Protein AF-A0A1Q2C446-F1 (afdb_monomer_lite)

Secondary structure (DSSP, 8-state):
---------PPPPTT-EEEEE-TTS-EEEEE----HHHHHHHHTT--BSSHHHHHHHHHHHHHHHHHHHHHHHH--S--SSEEEEEEETTTTEEEEEEESS---TT---BSSHHHHHHHHHHH-HHHHHHHHH----------

Sequence (143 aa):
MEKKQDVKAKKPEYWDTVYYIDYIGRIRKRTWINDEYALDMWELGNIFFTKKEAEFAREKRKVEVELERYAKEHNGPILEDNYCILYDEDNVELDYDVWTGGKAQGTVVFTSKQLVFDAIEAIGKDRILKYLFDVDCEEETND

Organism: Anaerostipes hadrus (NCBI:txid649756)

pLDDT: mean 87.6, std 15.52, range [37.12, 98.44]

Structure (mmCIF, N/CA/C/O backbone):
data_AF-A0A1Q2C446-F1
#
_entry.id   AF-A0A1Q2C446-F1
#
loop_
_atom_site.group_PDB
_atom_site.id
_atom_site.type_symbol
_atom_site.label_atom_id
_atom_site.label_alt_id
_atom_site.label_comp_id
_atom_site.label_asym_id
_atom_site.label_entity_id
_atom_site.label_seq_id
_atom_site.pdbx_PDB_ins_code
_atom_site.Cartn_x
_atom_site.Cartn_y
_atom_site.Cartn_z
_atom_site.occupancy
_atom_site.B_iso_or_equiv
_atom_site.auth_seq_id
_atom_site.auth_comp_id
_atom_site.auth_asym_id
_atom_site.auth_atom_id
_atom_site.pdbx_PDB_model_num
ATOM 1 N N . MET A 1 1 ? -4.317 31.142 -13.738 1.00 38.84 1 MET A N 1
ATOM 2 C CA . MET A 1 1 ? -4.018 29.848 -13.093 1.00 38.84 1 MET A CA 1
ATOM 3 C C . MET A 1 1 ? -4.470 28.759 -14.041 1.00 38.84 1 MET A C 1
ATOM 5 O O . MET A 1 1 ? -5.668 28.583 -14.229 1.00 38.84 1 MET A O 1
ATOM 9 N N . GLU A 1 2 ? -3.525 28.131 -14.734 1.00 37.12 2 GLU A N 1
ATOM 10 C CA . GLU A 1 2 ? -3.822 27.018 -15.635 1.00 37.12 2 GLU A CA 1
ATOM 11 C C . GLU A 1 2 ? -4.277 25.815 -14.807 1.00 37.12 2 GLU A C 1
ATOM 13 O O . GLU A 1 2 ? -3.517 25.272 -14.006 1.00 37.12 2 GLU A O 1
ATOM 18 N N . LYS A 1 3 ? -5.531 25.399 -14.997 1.00 48.31 3 LYS A N 1
ATOM 19 C CA . LYS A 1 3 ? -5.983 24.073 -14.587 1.00 48.31 3 LYS A CA 1
ATOM 20 C C . LYS A 1 3 ? -5.258 23.058 -15.474 1.00 48.31 3 LYS A C 1
ATOM 22 O O . LYS A 1 3 ? -5.660 22.856 -16.616 1.00 48.31 3 LYS A O 1
ATOM 27 N N . LYS A 1 4 ? -4.193 22.427 -14.972 1.00 46.50 4 LYS A N 1
ATOM 28 C CA . LYS A 1 4 ? -3.659 21.198 -15.578 1.00 46.50 4 LYS A CA 1
ATOM 29 C C . LYS A 1 4 ? -4.609 20.056 -15.244 1.00 46.50 4 LYS A C 1
ATOM 31 O O . LYS A 1 4 ? -4.456 19.365 -14.245 1.00 46.50 4 LYS A O 1
ATOM 36 N N . GLN A 1 5 ? -5.627 19.919 -16.078 1.00 48.94 5 GLN A N 1
ATOM 37 C CA . GLN A 1 5 ? -6.574 18.822 -16.050 1.00 48.94 5 GLN A CA 1
ATOM 38 C C . GLN A 1 5 ? -6.343 17.991 -17.313 1.00 48.94 5 GLN A C 1
ATOM 40 O O . GLN A 1 5 ? -6.881 18.312 -18.361 1.00 48.94 5 GLN A O 1
ATOM 45 N N . ASP A 1 6 ? -5.450 17.005 -17.204 1.00 43.97 6 ASP A N 1
ATOM 46 C CA . ASP A 1 6 ? -5.497 15.711 -17.903 1.00 43.97 6 ASP A CA 1
ATOM 47 C C . ASP A 1 6 ? -4.236 14.913 -17.532 1.00 43.97 6 ASP A C 1
ATOM 49 O O . ASP A 1 6 ? -3.185 15.033 -18.159 1.00 43.97 6 ASP A O 1
ATOM 53 N N . VAL A 1 7 ? -4.321 14.091 -16.484 1.00 47.56 7 VAL A N 1
ATOM 54 C CA . VAL A 1 7 ? -3.343 13.019 -16.254 1.00 47.56 7 VAL A CA 1
ATOM 55 C C . VAL A 1 7 ? -4.085 11.703 -16.430 1.00 47.56 7 VAL A C 1
ATOM 57 O O . VAL A 1 7 ? -4.401 11.001 -15.476 1.00 47.56 7 VAL A O 1
ATOM 60 N N . LYS A 1 8 ? -4.395 11.353 -17.682 1.00 57.31 8 LYS A N 1
ATOM 61 C CA . LYS A 1 8 ? -4.468 9.927 -18.015 1.00 57.31 8 LYS A CA 1
ATOM 62 C C . LYS A 1 8 ? -3.068 9.372 -17.778 1.00 57.31 8 LYS A C 1
ATOM 64 O O . LYS A 1 8 ? -2.110 9.950 -18.290 1.00 57.31 8 LYS A O 1
ATOM 69 N N . ALA A 1 9 ? -2.949 8.297 -16.998 1.00 66.69 9 ALA A N 1
ATOM 70 C CA . ALA A 1 9 ? -1.675 7.617 -16.785 1.00 66.69 9 ALA A CA 1
ATOM 71 C C . ALA A 1 9 ? -0.996 7.394 -18.147 1.00 66.69 9 ALA A C 1
ATOM 73 O O . ALA A 1 9 ? -1.535 6.696 -19.012 1.00 66.69 9 ALA A O 1
ATOM 74 N N . LYS A 1 10 ? 0.140 8.065 -18.381 1.00 85.25 10 LYS A N 1
ATOM 75 C CA . LYS A 1 10 ? 0.865 7.953 -19.647 1.00 85.25 10 LYS A CA 1
ATOM 76 C C . LYS A 1 10 ? 1.416 6.530 -19.725 1.00 85.25 10 LYS A C 1
ATOM 78 O O . LYS A 1 10 ? 2.182 6.127 -18.857 1.00 85.25 10 LYS A O 1
ATOM 83 N N . LYS A 1 11 ? 1.019 5.769 -20.747 1.00 90.31 11 LYS A N 1
ATOM 84 C CA . LYS A 1 11 ? 1.594 4.444 -21.012 1.00 90.31 11 LYS A CA 1
ATOM 85 C C . LYS A 1 11 ? 3.068 4.595 -21.433 1.00 90.31 11 LYS A C 1
ATOM 87 O O . LYS A 1 11 ? 3.356 5.550 -22.159 1.00 90.31 11 LYS A O 1
ATOM 92 N N . PRO A 1 12 ? 3.984 3.697 -21.019 1.00 94.75 12 PRO A N 1
ATOM 93 C CA . PRO A 1 12 ? 5.375 3.762 -21.454 1.00 94.75 12 PRO A CA 1
ATOM 94 C C . PRO A 1 12 ? 5.514 3.641 -22.975 1.00 94.75 12 PRO A C 1
ATOM 96 O O . PRO A 1 12 ? 4.743 2.938 -23.641 1.00 94.75 12 PRO A O 1
ATOM 99 N N . GLU A 1 13 ? 6.516 4.319 -23.518 1.00 95.50 13 GLU A N 1
ATOM 100 C CA . GLU A 1 13 ? 6.903 4.262 -24.921 1.00 95.50 13 GLU A CA 1
ATOM 101 C C . GLU A 1 13 ? 7.869 3.102 -25.174 1.00 95.50 13 GLU A C 1
ATOM 103 O O . GLU A 1 13 ? 8.540 2.590 -24.275 1.00 95.50 13 GLU A O 1
ATOM 108 N N . TYR A 1 14 ? 7.919 2.640 -26.423 1.00 95.88 14 TYR A N 1
ATOM 109 C CA . TYR A 1 14 ? 8.845 1.581 -26.812 1.00 95.88 14 TYR A CA 1
ATOM 110 C C . TYR A 1 14 ? 10.289 2.035 -26.535 1.00 95.88 14 TYR A C 1
ATOM 112 O O . TYR A 1 14 ? 10.672 3.133 -26.925 1.00 95.88 14 TYR A O 1
ATOM 120 N N . TRP A 1 15 ? 11.072 1.174 -25.883 1.00 96.44 15 TRP A N 1
ATOM 121 C CA . TRP A 1 15 ? 12.408 1.427 -25.325 1.00 96.44 15 TRP A CA 1
ATOM 122 C C . TRP A 1 15 ? 12.489 2.181 -23.987 1.00 96.44 15 TRP A C 1
ATOM 124 O O . TRP A 1 15 ? 13.598 2.308 -23.459 1.00 96.44 15 TRP A O 1
ATOM 134 N N . ASP A 1 16 ? 11.375 2.585 -23.371 1.00 96.94 16 ASP A N 1
ATOM 135 C CA . ASP A 1 16 ? 11.417 3.174 -22.027 1.00 96.94 16 ASP A CA 1
ATOM 136 C C . ASP A 1 16 ? 11.995 2.192 -21.001 1.00 96.94 16 ASP A C 1
ATOM 138 O O . ASP A 1 16 ? 11.745 0.986 -21.037 1.00 96.94 16 ASP A O 1
ATOM 142 N N . THR A 1 17 ? 12.767 2.701 -20.041 1.00 97.38 17 THR A N 1
ATOM 143 C CA . THR A 1 17 ? 13.153 1.911 -18.866 1.00 97.38 17 THR A CA 1
ATOM 144 C C . THR A 1 17 ? 12.073 2.044 -17.806 1.00 97.38 17 THR A C 1
ATOM 146 O O . THR A 1 17 ? 11.817 3.142 -17.324 1.00 97.38 17 THR A O 1
ATOM 149 N N . VAL A 1 18 ? 11.485 0.917 -17.414 1.00 97.69 18 VAL A N 1
ATOM 150 C CA . VAL A 1 18 ? 10.435 0.845 -16.394 1.00 97.69 18 VAL A CA 1
ATOM 151 C C . VAL A 1 18 ? 10.833 -0.095 -15.263 1.00 97.69 18 VAL A C 1
ATOM 153 O O . VAL A 1 18 ? 11.666 -0.993 -15.432 1.00 97.69 18 VAL A O 1
ATOM 156 N N . TYR A 1 19 ? 10.213 0.101 -14.108 1.00 98.38 19 TYR A N 1
ATOM 157 C CA . TYR A 1 19 ? 10.356 -0.719 -12.916 1.00 98.38 19 TYR A CA 1
ATOM 158 C C . TYR A 1 19 ? 9.066 -1.491 -12.653 1.00 98.38 19 TYR A C 1
ATOM 160 O O . TYR A 1 19 ? 7.982 -1.040 -13.010 1.00 98.38 19 TYR A O 1
ATOM 168 N N . TYR A 1 20 ? 9.187 -2.661 -12.035 1.00 97.75 20 TYR A N 1
ATOM 169 C CA . TYR A 1 20 ? 8.051 -3.496 -11.647 1.00 97.75 20 TYR A CA 1
ATOM 170 C C . TYR A 1 20 ? 8.387 -4.311 -10.400 1.00 97.75 20 TYR A C 1
ATOM 172 O O . TYR A 1 20 ? 9.564 -4.505 -10.070 1.00 97.75 20 TYR A O 1
ATOM 180 N N . ILE A 1 21 ? 7.360 -4.797 -9.711 1.00 98.25 21 ILE A N 1
ATOM 181 C CA . ILE A 1 21 ? 7.487 -5.665 -8.542 1.00 98.25 21 ILE A CA 1
ATOM 182 C C . ILE A 1 21 ? 7.322 -7.119 -9.009 1.00 98.25 21 ILE A C 1
ATOM 184 O O . ILE A 1 21 ? 6.314 -7.466 -9.621 1.00 98.25 21 ILE A O 1
ATOM 188 N N . ASP A 1 22 ? 8.314 -7.980 -8.771 1.00 96.06 22 ASP A N 1
ATOM 189 C CA . ASP A 1 22 ? 8.210 -9.408 -9.100 1.00 96.06 22 ASP A CA 1
ATOM 190 C C . ASP A 1 22 ? 7.341 -10.181 -8.089 1.00 96.06 22 ASP A C 1
ATOM 192 O O . ASP A 1 22 ? 6.889 -9.649 -7.077 1.00 96.06 22 ASP A O 1
ATOM 196 N N . TYR A 1 23 ? 7.105 -11.464 -8.359 1.00 94.12 23 TYR A N 1
ATOM 197 C CA . TYR A 1 23 ? 6.186 -12.319 -7.597 1.00 94.12 23 TYR A CA 1
ATOM 198 C C . TYR A 1 23 ? 6.551 -12.520 -6.111 1.00 94.12 23 TYR A C 1
ATOM 200 O O . TYR A 1 23 ? 5.718 -12.996 -5.344 1.00 94.12 23 TYR A O 1
ATOM 208 N N . ILE A 1 24 ? 7.772 -12.168 -5.686 1.00 95.19 24 ILE A N 1
ATOM 209 C CA . ILE A 1 24 ? 8.197 -12.173 -4.271 1.00 95.19 24 ILE A CA 1
ATOM 210 C C . ILE A 1 24 ? 8.376 -10.760 -3.707 1.00 95.19 24 ILE A C 1
ATOM 212 O O . ILE A 1 24 ? 8.934 -10.590 -2.623 1.00 95.19 24 ILE A O 1
ATOM 216 N N . GLY A 1 25 ? 7.939 -9.732 -4.431 1.00 95.88 25 GLY A N 1
ATOM 217 C CA . GLY A 1 25 ? 8.016 -8.350 -3.982 1.00 95.88 25 GLY A CA 1
ATOM 218 C C . GLY A 1 25 ? 9.338 -7.645 -4.297 1.00 95.88 25 GLY A C 1
ATOM 219 O O . GLY A 1 25 ? 9.576 -6.558 -3.769 1.00 95.88 25 GLY A O 1
ATOM 220 N N . ARG A 1 26 ? 10.242 -8.211 -5.112 1.00 97.69 26 ARG A N 1
ATOM 221 C CA . ARG A 1 26 ? 11.501 -7.526 -5.456 1.00 97.69 26 ARG A CA 1
ATOM 222 C C . ARG A 1 26 ? 11.287 -6.557 -6.602 1.00 97.69 26 ARG A C 1
ATOM 224 O O . ARG A 1 26 ? 10.624 -6.865 -7.584 1.00 97.69 26 ARG A O 1
ATOM 231 N N . ILE A 1 27 ? 11.951 -5.413 -6.511 1.00 98.44 27 ILE A N 1
ATOM 232 C CA . ILE A 1 27 ? 11.909 -4.410 -7.569 1.00 98.44 27 ILE A CA 1
ATOM 233 C C . ILE A 1 27 ? 12.889 -4.806 -8.660 1.00 98.44 27 ILE A C 1
ATOM 235 O O . ILE A 1 27 ? 14.083 -5.009 -8.419 1.00 98.44 27 ILE A O 1
ATOM 239 N N . ARG A 1 28 ? 12.363 -4.914 -9.869 1.00 98.12 28 ARG A N 1
ATOM 240 C CA . ARG A 1 28 ? 13.092 -5.222 -11.090 1.00 98.12 28 ARG A CA 1
ATOM 241 C C . ARG A 1 28 ? 12.980 -4.046 -12.042 1.00 98.12 28 ARG A C 1
ATOM 243 O O . ARG A 1 28 ? 12.131 -3.178 -11.875 1.00 98.12 28 ARG A O 1
ATOM 250 N N . LYS A 1 29 ? 13.863 -4.027 -13.035 1.00 97.50 29 LYS A N 1
ATOM 251 C CA . LYS A 1 29 ? 13.814 -3.080 -14.145 1.00 97.50 29 LYS A CA 1
ATOM 252 C C . LYS A 1 29 ? 13.788 -3.847 -15.454 1.00 97.50 29 LYS A C 1
ATOM 254 O O . LYS A 1 29 ? 14.435 -4.891 -15.558 1.00 97.50 29 LYS A O 1
ATOM 259 N N . ARG A 1 30 ? 13.081 -3.318 -16.442 1.00 96.06 30 ARG A N 1
ATOM 260 C CA . ARG A 1 30 ? 13.084 -3.839 -17.807 1.00 96.06 30 ARG A CA 1
ATOM 261 C C . ARG A 1 30 ? 12.964 -2.706 -18.807 1.00 96.06 30 ARG A C 1
ATOM 263 O O . ARG A 1 30 ? 12.535 -1.606 -18.471 1.00 96.06 30 ARG A O 1
ATOM 270 N N . THR A 1 31 ? 13.307 -3.017 -20.044 1.00 97.25 31 THR A N 1
ATOM 271 C CA . THR A 1 31 ? 12.964 -2.169 -21.174 1.00 97.25 31 THR A CA 1
ATOM 272 C C . THR A 1 31 ? 11.544 -2.490 -21.625 1.00 97.25 31 THR A C 1
ATOM 274 O O . THR A 1 31 ? 11.173 -3.663 -21.751 1.00 97.25 31 THR A O 1
ATOM 277 N N . TRP A 1 32 ? 10.738 -1.454 -21.820 1.00 96.94 32 TRP A N 1
ATOM 278 C CA . TRP A 1 32 ? 9.384 -1.563 -22.320 1.00 96.94 32 TRP A CA 1
ATOM 279 C C . TRP A 1 32 ? 9.417 -1.834 -23.821 1.00 96.94 32 TRP A C 1
ATOM 281 O O . TRP A 1 32 ? 9.843 -0.999 -24.613 1.00 96.94 32 TRP A O 1
ATOM 291 N N . ILE A 1 33 ? 8.958 -3.017 -24.213 1.00 96.12 33 ILE A N 1
ATOM 292 C CA . ILE A 1 33 ? 8.857 -3.428 -25.620 1.00 96.12 33 ILE A CA 1
ATOM 293 C C . ILE A 1 33 ? 7.412 -3.748 -26.018 1.00 96.12 33 ILE A C 1
ATOM 295 O O . ILE A 1 33 ? 7.180 -4.304 -27.084 1.00 96.12 33 ILE A O 1
ATOM 299 N N . ASN A 1 34 ? 6.438 -3.399 -25.166 1.00 94.25 34 ASN A N 1
ATOM 300 C CA . ASN A 1 34 ? 5.011 -3.633 -25.407 1.00 94.25 34 ASN A CA 1
ATOM 301 C C . ASN A 1 34 ? 4.694 -5.094 -25.812 1.00 94.25 34 ASN A C 1
ATOM 303 O O . ASN A 1 34 ? 3.872 -5.327 -26.697 1.00 94.25 34 ASN A O 1
ATOM 307 N N . ASP A 1 35 ? 5.386 -6.059 -25.193 1.00 95.19 35 ASP A N 1
ATOM 308 C CA . ASP A 1 35 ? 5.092 -7.490 -25.315 1.00 95.19 35 ASP A CA 1
ATOM 309 C C . ASP A 1 35 ? 3.924 -7.897 -24.401 1.00 95.19 35 ASP A C 1
ATOM 311 O O . ASP A 1 35 ? 3.459 -7.101 -23.587 1.00 95.19 35 ASP A O 1
ATOM 315 N N . GLU A 1 36 ? 3.454 -9.139 -24.529 1.00 96.06 36 GLU A N 1
ATOM 316 C CA . GLU A 1 36 ? 2.343 -9.685 -23.732 1.00 96.06 36 GLU A CA 1
ATOM 317 C C . GLU A 1 36 ? 2.575 -9.499 -22.223 1.00 96.06 36 GLU A C 1
ATOM 319 O O . GLU A 1 36 ? 1.769 -8.870 -21.546 1.00 96.06 36 GLU A O 1
ATOM 324 N N . TYR A 1 37 ? 3.751 -9.883 -21.714 1.00 93.06 37 TYR A N 1
ATOM 325 C CA . TYR A 1 37 ? 4.103 -9.695 -20.301 1.00 93.06 37 TYR A CA 1
ATOM 326 C C . TYR A 1 37 ? 4.093 -8.226 -19.853 1.00 93.06 37 TYR A C 1
ATOM 328 O O . TYR A 1 37 ? 3.767 -7.920 -18.707 1.00 93.06 37 TYR A O 1
ATOM 336 N N . ALA A 1 38 ? 4.525 -7.300 -20.713 1.00 93.50 38 ALA A N 1
ATOM 337 C CA . ALA A 1 38 ? 4.491 -5.872 -20.421 1.00 93.50 38 ALA A CA 1
ATOM 338 C C . ALA A 1 38 ? 3.048 -5.360 -20.344 1.00 93.50 38 ALA A C 1
ATOM 340 O O . ALA A 1 38 ? 2.742 -4.563 -19.458 1.00 93.50 38 ALA A O 1
ATOM 341 N N . LEU A 1 39 ? 2.170 -5.836 -21.231 1.00 94.25 39 LEU A N 1
ATOM 342 C CA . LEU A 1 39 ? 0.744 -5.516 -21.216 1.00 94.25 39 LEU A CA 1
ATOM 343 C C . LEU A 1 39 ? 0.060 -6.050 -19.952 1.00 94.25 39 LEU A C 1
ATOM 345 O O . LEU A 1 39 ? -0.592 -5.262 -19.273 1.00 94.25 39 LEU A O 1
ATOM 349 N N . ASP A 1 40 ? 0.306 -7.304 -19.568 1.00 95.75 40 ASP A N 1
ATOM 350 C CA . ASP A 1 40 ? -0.250 -7.897 -18.343 1.00 95.75 40 ASP A CA 1
ATOM 351 C C . ASP A 1 40 ? 0.150 -7.102 -17.090 1.00 95.75 40 ASP A C 1
ATOM 353 O O . ASP A 1 40 ? -0.671 -6.786 -16.228 1.00 95.75 40 ASP A O 1
ATOM 357 N N . MET A 1 41 ? 1.431 -6.727 -16.985 1.00 95.06 41 MET A N 1
ATOM 358 C CA . MET A 1 41 ? 1.911 -5.913 -15.865 1.00 95.06 41 MET A CA 1
ATOM 359 C C . MET A 1 41 ? 1.322 -4.502 -15.878 1.00 95.06 41 MET A C 1
ATOM 361 O O . MET A 1 41 ? 1.089 -3.936 -14.811 1.00 95.06 41 MET A O 1
ATOM 365 N N . TRP A 1 42 ? 1.092 -3.925 -17.058 1.00 94.81 42 TRP A N 1
ATOM 366 C CA . TRP A 1 42 ? 0.451 -2.620 -17.193 1.00 94.81 42 TRP A CA 1
ATOM 367 C C . TRP A 1 42 ? -1.012 -2.662 -16.750 1.00 94.81 42 TRP A C 1
ATOM 369 O O . TRP A 1 42 ? -1.433 -1.798 -15.986 1.00 94.81 42 TRP A O 1
ATOM 379 N N . GLU A 1 43 ? -1.766 -3.678 -17.169 1.00 95.06 43 GLU A N 1
ATOM 380 C CA . GLU A 1 43 ? -3.161 -3.876 -16.758 1.00 95.06 43 GLU A CA 1
ATOM 381 C C . GLU A 1 43 ? -3.294 -4.111 -15.250 1.00 95.06 43 GLU A C 1
ATOM 383 O O . GLU A 1 43 ? -4.239 -3.624 -14.631 1.00 95.06 43 GLU A O 1
ATOM 388 N N . LEU A 1 44 ? -2.309 -4.773 -14.637 1.00 94.94 44 LEU A N 1
ATOM 389 C CA . LEU A 1 44 ? -2.232 -4.950 -13.186 1.00 94.94 44 LEU A CA 1
ATOM 390 C C . LEU A 1 44 ? -1.838 -3.664 -12.428 1.00 94.94 44 LEU A C 1
ATOM 392 O O . LEU A 1 44 ? -1.918 -3.630 -11.202 1.00 94.94 44 LEU A O 1
ATOM 396 N N . GLY A 1 45 ? -1.371 -2.618 -13.119 1.00 95.25 45 GLY A N 1
ATOM 397 C CA . GLY A 1 45 ? -0.808 -1.419 -12.487 1.00 95.25 45 GLY A CA 1
ATOM 398 C C . GLY A 1 45 ? 0.572 -1.645 -11.854 1.00 95.25 45 GLY A C 1
ATOM 399 O O . GLY A 1 45 ? 0.979 -0.908 -10.962 1.00 95.25 45 GLY A O 1
ATOM 400 N N . ASN A 1 46 ? 1.309 -2.664 -12.302 1.00 97.12 46 ASN A N 1
ATOM 401 C CA . ASN A 1 46 ? 2.624 -3.054 -11.786 1.00 97.12 46 ASN A CA 1
ATOM 402 C C . ASN A 1 46 ? 3.780 -2.506 -12.648 1.00 97.12 46 ASN A C 1
ATOM 404 O O . ASN A 1 46 ? 4.805 -3.163 -12.830 1.00 97.12 46 ASN A O 1
ATOM 408 N N . ILE A 1 47 ? 3.603 -1.320 -13.232 1.00 97.25 47 ILE A N 1
ATOM 409 C CA . ILE A 1 47 ? 4.604 -0.644 -14.062 1.00 97.25 47 ILE A CA 1
ATOM 410 C C . ILE A 1 47 ? 4.815 0.766 -13.525 1.00 97.25 47 ILE A C 1
ATOM 412 O O . ILE A 1 47 ? 3.876 1.553 -13.436 1.00 97.25 47 ILE A O 1
ATOM 416 N N . PHE A 1 48 ? 6.068 1.079 -13.210 1.00 97.06 48 PHE A N 1
ATOM 417 C CA . PHE A 1 48 ? 6.489 2.337 -12.603 1.00 97.06 48 PHE A CA 1
ATOM 418 C C . PHE A 1 48 ? 7.599 2.973 -13.444 1.00 97.06 48 PHE A C 1
ATOM 420 O O . PHE A 1 48 ? 8.478 2.271 -13.951 1.00 97.06 48 PHE A O 1
ATOM 427 N N . PHE A 1 49 ? 7.599 4.295 -13.590 1.00 96.44 49 PHE A N 1
ATOM 428 C CA . PHE A 1 49 ? 8.630 5.004 -14.355 1.00 96.44 49 PHE A CA 1
ATOM 429 C C . PHE A 1 49 ? 9.905 5.197 -13.538 1.00 96.44 49 PHE A C 1
ATOM 431 O O . PHE A 1 49 ? 11.006 5.271 -14.085 1.00 96.44 49 PHE A O 1
ATOM 438 N N . THR A 1 50 ? 9.777 5.222 -12.213 1.00 97.00 50 THR A N 1
ATOM 439 C CA . THR A 1 50 ? 10.908 5.364 -11.304 1.00 97.00 50 THR A CA 1
ATOM 440 C C . THR A 1 50 ? 10.996 4.211 -10.314 1.00 97.00 50 THR A C 1
ATOM 442 O O . THR A 1 50 ? 10.011 3.574 -9.939 1.00 97.00 50 THR A O 1
ATOM 445 N N . LYS A 1 51 ? 12.216 3.962 -9.827 1.00 97.56 51 LYS A N 1
ATOM 446 C CA . LYS A 1 51 ? 12.443 3.015 -8.733 1.00 97.56 51 LYS A CA 1
ATOM 447 C C . LYS A 1 51 ? 11.717 3.452 -7.456 1.00 97.56 51 LYS A C 1
ATOM 449 O O . LYS A 1 51 ? 11.203 2.591 -6.755 1.00 97.56 51 LYS A O 1
ATOM 454 N N . LYS A 1 52 ? 11.651 4.765 -7.187 1.00 97.00 52 LYS A N 1
ATOM 455 C CA . LYS A 1 52 ? 10.985 5.342 -6.007 1.00 97.00 52 LYS A CA 1
ATOM 456 C C . LYS A 1 52 ? 9.484 5.044 -6.010 1.00 97.00 52 LYS A C 1
ATOM 458 O O . LYS A 1 52 ? 8.960 4.626 -4.988 1.00 97.00 52 LYS A O 1
ATOM 463 N N . GLU A 1 53 ? 8.815 5.182 -7.154 1.00 96.75 53 GLU A N 1
ATOM 464 C CA . GLU A 1 53 ? 7.401 4.801 -7.312 1.00 96.75 53 GLU A CA 1
ATOM 465 C C . GLU A 1 53 ? 7.181 3.306 -7.030 1.00 96.75 53 GLU A C 1
ATOM 467 O O . GLU A 1 53 ? 6.271 2.945 -6.288 1.00 96.75 53 GLU A O 1
ATOM 472 N N . ALA A 1 54 ? 8.053 2.434 -7.550 1.00 97.88 54 ALA A N 1
ATOM 473 C CA . ALA A 1 54 ? 7.980 0.998 -7.276 1.00 97.88 54 ALA A CA 1
ATOM 474 C C . ALA A 1 54 ? 8.256 0.662 -5.797 1.00 97.88 54 ALA A C 1
ATOM 476 O O . ALA A 1 54 ? 7.635 -0.240 -5.235 1.00 97.88 54 ALA A O 1
ATOM 477 N N . GLU A 1 55 ? 9.190 1.371 -5.154 1.00 98.00 55 GLU A N 1
ATOM 478 C CA . GLU A 1 55 ? 9.471 1.249 -3.717 1.00 98.00 55 GLU A CA 1
ATOM 479 C C . GLU A 1 55 ? 8.263 1.672 -2.886 1.00 98.00 55 GLU A C 1
ATOM 481 O O . GLU A 1 55 ? 7.857 0.927 -1.995 1.00 98.00 55 GLU A O 1
ATOM 486 N N . PHE A 1 56 ? 7.644 2.799 -3.231 1.00 97.25 56 PHE A N 1
ATOM 487 C CA . PHE A 1 56 ? 6.447 3.299 -2.568 1.00 97.25 56 PHE A CA 1
ATOM 488 C C . PHE A 1 56 ? 5.272 2.325 -2.699 1.00 97.25 56 PHE A C 1
ATOM 490 O O . PHE A 1 56 ? 4.691 1.931 -1.692 1.00 97.25 56 PHE A O 1
ATOM 497 N N . ALA A 1 57 ? 4.966 1.855 -3.913 1.00 97.38 57 ALA A N 1
ATOM 498 C CA . ALA A 1 57 ? 3.894 0.885 -4.142 1.00 97.38 57 ALA A CA 1
ATOM 499 C C . ALA A 1 57 ? 4.128 -0.435 -3.388 1.00 97.38 57 ALA A C 1
ATOM 501 O O . ALA A 1 57 ? 3.192 -1.018 -2.835 1.00 97.38 57 ALA A O 1
ATOM 502 N N . ARG A 1 58 ? 5.387 -0.896 -3.311 1.00 98.00 58 ARG A N 1
ATOM 503 C CA . ARG A 1 58 ? 5.745 -2.091 -2.538 1.00 98.00 58 ARG A CA 1
ATOM 504 C C . ARG A 1 58 ? 5.481 -1.899 -1.047 1.00 98.00 58 ARG A C 1
ATOM 506 O O . ARG A 1 58 ? 4.922 -2.793 -0.417 1.00 98.00 58 ARG A O 1
ATOM 513 N N . GLU A 1 59 ? 5.926 -0.787 -0.468 1.00 97.94 59 GLU A N 1
ATOM 514 C CA . GLU A 1 59 ? 5.750 -0.529 0.965 1.00 97.94 59 GLU A CA 1
ATOM 515 C C . GLU A 1 59 ? 4.289 -0.243 1.320 1.00 97.94 59 GLU A C 1
ATOM 517 O O . GLU A 1 59 ? 3.803 -0.791 2.307 1.00 97.94 59 GLU A O 1
ATOM 522 N N . LYS A 1 60 ? 3.547 0.463 0.459 1.00 96.81 60 LYS A N 1
ATOM 523 C CA . LYS A 1 60 ? 2.087 0.583 0.560 1.00 96.81 60 LYS A CA 1
ATOM 524 C C . LYS A 1 60 ? 1.411 -0.775 0.655 1.00 96.81 60 LYS A C 1
ATOM 526 O O . LYS A 1 60 ? 0.680 -1.024 1.611 1.00 96.81 60 LYS A O 1
ATOM 531 N N . ARG A 1 61 ? 1.728 -1.700 -0.259 1.00 96.19 61 ARG A N 1
ATOM 532 C CA . ARG A 1 61 ? 1.126 -3.038 -0.220 1.00 96.19 61 ARG A CA 1
ATOM 533 C C . ARG A 1 61 ? 1.476 -3.806 1.056 1.00 96.19 61 ARG A C 1
ATOM 535 O O . ARG A 1 61 ? 0.660 -4.586 1.538 1.00 96.19 61 ARG A O 1
ATOM 542 N N . LYS A 1 62 ? 2.673 -3.611 1.615 1.00 97.00 62 LYS A N 1
ATOM 543 C CA . LYS A 1 62 ? 3.040 -4.225 2.900 1.00 97.00 62 LYS A CA 1
ATOM 544 C C . LYS A 1 62 ? 2.218 -3.667 4.055 1.00 97.00 62 LYS A C 1
ATOM 546 O O . LYS A 1 62 ? 1.713 -4.469 4.828 1.00 97.00 62 LYS A O 1
ATOM 551 N N . VAL A 1 63 ? 2.058 -2.345 4.145 1.00 97.69 63 VAL A N 1
ATOM 552 C CA . VAL A 1 63 ? 1.248 -1.704 5.195 1.00 97.69 63 VAL A CA 1
ATOM 553 C C . VAL A 1 63 ? -0.206 -2.180 5.123 1.00 97.69 63 VAL A C 1
ATOM 555 O O . VAL A 1 63 ? -0.76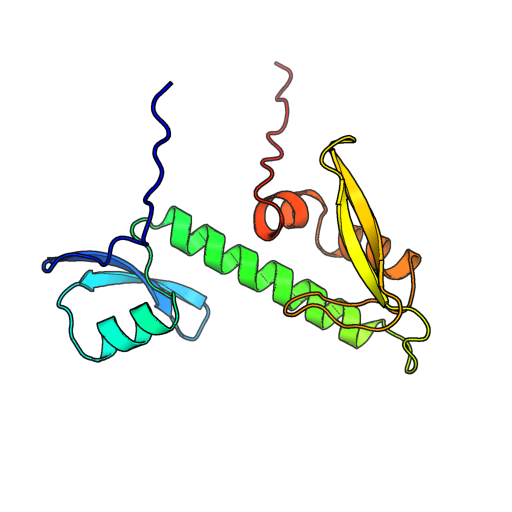8 -2.566 6.143 1.00 97.69 63 VAL A O 1
ATOM 558 N N . GLU A 1 64 ? -0.789 -2.256 3.923 1.00 96.44 64 GLU A N 1
ATOM 559 C CA . GLU A 1 64 ? -2.132 -2.822 3.722 1.00 96.44 64 GLU A CA 1
ATOM 560 C C . GLU A 1 64 ? -2.226 -4.268 4.233 1.00 96.44 64 GLU A C 1
ATOM 562 O O . GLU A 1 64 ? -3.122 -4.599 5.004 1.00 96.44 64 GLU A O 1
ATOM 567 N N . VAL A 1 65 ? -1.277 -5.132 3.856 1.00 96.62 65 VAL A N 1
ATOM 568 C CA . VAL A 1 65 ? -1.268 -6.545 4.277 1.00 96.62 65 VAL A CA 1
ATOM 569 C C . VAL A 1 65 ? -1.026 -6.698 5.781 1.00 96.62 65 VAL A C 1
ATOM 571 O O . VAL A 1 65 ? -1.570 -7.614 6.398 1.00 96.62 65 VAL A O 1
ATOM 574 N N . GLU A 1 66 ? -0.201 -5.844 6.383 1.00 97.94 66 GLU A N 1
ATOM 575 C CA . GLU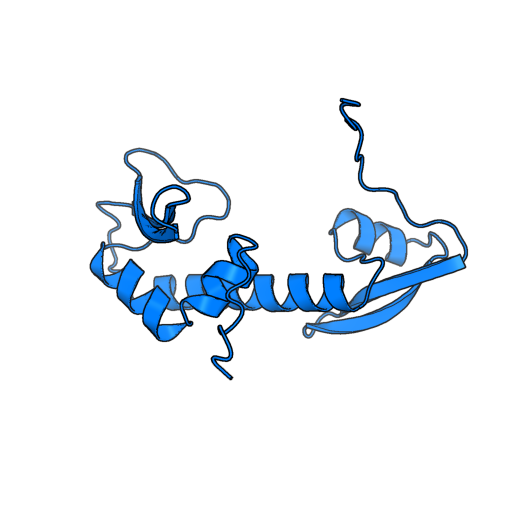 A 1 66 ? 0.020 -5.808 7.831 1.00 97.94 66 GLU A CA 1
ATOM 576 C C . GLU A 1 66 ? -1.279 -5.452 8.567 1.00 97.94 66 GLU A C 1
ATOM 578 O O . GLU A 1 66 ? -1.663 -6.177 9.484 1.00 97.94 66 GLU A O 1
ATOM 583 N N . LEU A 1 67 ? -2.014 -4.436 8.099 1.00 97.31 67 LEU A N 1
ATOM 584 C CA . LEU A 1 67 ? -3.330 -4.069 8.633 1.00 97.31 67 LEU A CA 1
ATOM 585 C C . LEU A 1 67 ? -4.364 -5.187 8.446 1.00 97.31 67 LEU A C 1
ATOM 587 O O . LEU A 1 67 ? -5.059 -5.546 9.395 1.00 97.31 67 LEU A O 1
ATOM 591 N N . GLU A 1 68 ? -4.449 -5.777 7.248 1.00 95.88 68 GLU A N 1
ATOM 592 C CA . GLU A 1 68 ? -5.348 -6.902 6.949 1.00 95.88 68 GLU A CA 1
ATOM 593 C C . GLU A 1 68 ? -5.097 -8.087 7.902 1.00 95.88 68 GLU A C 1
ATOM 595 O O . GLU A 1 68 ? -6.039 -8.709 8.402 1.00 95.88 68 GLU A O 1
ATOM 600 N N . ARG A 1 69 ? -3.823 -8.412 8.166 1.00 97.38 69 ARG A N 1
ATOM 601 C CA . ARG A 1 69 ? -3.433 -9.489 9.088 1.00 97.38 69 ARG A CA 1
ATOM 602 C C . ARG A 1 69 ? -3.767 -9.148 10.529 1.00 97.38 69 ARG A C 1
ATOM 604 O O . ARG A 1 69 ? -4.337 -10.000 11.204 1.00 97.38 69 ARG A O 1
ATOM 611 N N . TYR A 1 70 ? -3.467 -7.926 10.961 1.00 97.12 70 TYR A N 1
ATOM 612 C CA . TYR A 1 70 ? -3.783 -7.459 12.304 1.00 97.12 70 TYR A CA 1
ATOM 613 C C . TYR A 1 70 ? -5.291 -7.549 12.564 1.00 97.12 70 TYR A C 1
ATOM 615 O O . TYR A 1 70 ? -5.729 -8.184 13.519 1.00 97.12 70 TYR A O 1
ATOM 623 N N . ALA A 1 71 ? -6.111 -7.011 11.658 1.00 93.94 71 ALA A N 1
ATOM 624 C CA . ALA A 1 71 ? -7.563 -7.103 11.762 1.00 93.94 71 ALA A CA 1
ATOM 625 C C . ALA A 1 71 ? -8.038 -8.564 11.814 1.00 93.94 71 ALA A C 1
ATOM 627 O O . ALA A 1 71 ? -8.887 -8.911 12.628 1.00 93.94 71 ALA A O 1
ATOM 628 N N . LYS A 1 72 ? -7.471 -9.452 10.989 1.00 93.56 72 LYS A N 1
ATOM 629 C CA . LYS A 1 72 ? -7.824 -10.879 10.997 1.00 93.56 72 LYS A CA 1
ATOM 630 C C . LYS A 1 72 ? -7.467 -11.584 12.311 1.00 93.56 72 LYS A C 1
ATOM 632 O O . LYS A 1 72 ? -8.175 -12.510 12.697 1.00 93.56 72 LYS A O 1
ATOM 637 N N . GLU A 1 73 ? -6.363 -11.203 12.943 1.00 95.50 73 GLU A N 1
ATOM 638 C CA . GLU A 1 73 ? -5.884 -11.800 14.192 1.00 95.50 73 GLU A CA 1
ATOM 639 C C . GLU A 1 73 ? -6.655 -11.293 15.415 1.00 95.50 73 GLU A C 1
ATOM 641 O O . GLU A 1 73 ? -6.961 -12.077 16.312 1.00 95.50 73 GLU A O 1
ATOM 646 N N . HIS A 1 74 ? -6.996 -10.003 15.435 1.00 94.81 74 HIS A N 1
ATOM 647 C CA . HIS A 1 74 ? -7.506 -9.333 16.631 1.00 94.81 74 HIS A CA 1
ATOM 648 C C . HIS A 1 74 ? -9.011 -9.055 16.624 1.00 94.81 74 HIS A C 1
ATOM 650 O O . HIS A 1 74 ? -9.589 -8.837 17.690 1.00 94.81 74 HIS A O 1
ATOM 656 N N . ASN A 1 75 ? -9.672 -9.071 15.463 1.00 92.31 75 ASN A N 1
ATOM 657 C CA . ASN A 1 75 ? -11.114 -8.859 15.421 1.00 92.31 75 ASN A CA 1
ATOM 658 C C . ASN A 1 75 ? -11.875 -10.003 16.097 1.00 92.31 75 ASN A C 1
ATOM 660 O O . ASN A 1 75 ? -11.597 -11.188 15.895 1.00 92.31 75 ASN A O 1
ATOM 664 N N . GLY A 1 76 ? -12.907 -9.627 16.852 1.00 82.50 76 GLY A N 1
ATOM 665 C CA . GLY A 1 76 ? -13.903 -10.565 17.352 1.00 82.50 76 GLY A CA 1
ATOM 666 C C . GLY A 1 76 ? -14.735 -11.206 16.226 1.00 82.50 76 GLY A C 1
ATOM 667 O O . GLY A 1 76 ? -14.726 -10.744 15.084 1.00 82.50 76 GLY A O 1
ATOM 668 N N . PRO A 1 77 ? -15.507 -12.264 16.533 1.00 74.62 77 PRO A N 1
ATOM 669 C CA . PRO A 1 77 ? -16.291 -13.004 15.539 1.00 74.62 77 PRO A CA 1
ATOM 670 C C . PRO A 1 77 ? -17.460 -12.206 14.939 1.00 74.62 77 PRO A C 1
ATOM 672 O O . PRO A 1 77 ? -18.028 -12.625 13.931 1.00 74.62 77 PRO A O 1
ATOM 675 N N . ILE A 1 78 ? -17.842 -11.088 15.561 1.00 70.94 78 ILE A N 1
ATOM 676 C CA . ILE A 1 78 ? -18.973 -10.251 15.163 1.00 70.94 78 ILE A CA 1
ATOM 677 C C . ILE A 1 78 ? -18.460 -8.820 14.980 1.00 70.94 78 ILE A C 1
ATOM 679 O O . ILE A 1 78 ? -17.874 -8.245 15.893 1.00 70.94 78 ILE A O 1
ATOM 683 N N . LEU A 1 79 ? -18.695 -8.263 13.793 1.00 66.25 79 LEU A N 1
ATOM 684 C CA . LEU A 1 79 ? -18.531 -6.841 13.490 1.00 66.25 79 LEU A CA 1
ATOM 685 C C . LEU A 1 79 ? -19.893 -6.176 13.716 1.00 66.25 79 LEU A C 1
ATOM 687 O O . LEU A 1 79 ? -20.718 -6.158 12.804 1.00 66.25 79 LEU A O 1
ATOM 691 N N . GLU A 1 80 ? -20.169 -5.739 14.946 1.00 67.62 80 GLU A N 1
ATOM 692 C CA . GLU A 1 80 ? -21.382 -4.953 15.238 1.00 67.62 80 GLU A CA 1
ATOM 693 C C . GLU A 1 80 ? -21.271 -3.561 14.604 1.00 67.62 80 GLU A C 1
ATOM 695 O O . GLU A 1 80 ? -22.180 -3.132 13.896 1.00 67.62 80 GLU A O 1
ATOM 700 N N . ASP A 1 81 ? -20.098 -2.942 14.752 1.00 73.31 81 ASP A N 1
ATOM 701 C CA . ASP A 1 81 ? -19.690 -1.703 14.097 1.00 73.31 81 ASP A CA 1
ATOM 702 C C . ASP A 1 81 ? -18.429 -1.947 13.249 1.00 73.31 81 ASP A C 1
ATOM 704 O O . ASP A 1 81 ? -17.606 -2.814 13.563 1.00 73.31 81 ASP A O 1
ATOM 708 N N . ASN A 1 82 ? -18.267 -1.185 12.160 1.00 85.50 82 ASN A N 1
ATOM 709 C CA . ASN A 1 82 ? -17.079 -1.248 11.303 1.00 85.50 82 ASN A CA 1
ATOM 710 C C . ASN A 1 82 ? -16.215 -0.010 11.538 1.00 85.50 82 ASN A C 1
ATOM 712 O O . ASN A 1 82 ? -16.530 1.062 11.023 1.00 85.50 82 ASN A O 1
ATOM 716 N N . TYR A 1 83 ? -15.130 -0.167 12.293 1.00 90.56 83 TYR A N 1
ATOM 717 C CA . TYR A 1 83 ? -14.160 0.901 12.527 1.00 90.56 83 TYR A CA 1
ATOM 718 C C . TYR A 1 83 ? -13.040 0.837 11.490 1.00 90.56 83 TYR A C 1
ATOM 720 O O . TYR A 1 83 ? -12.571 -0.253 11.169 1.00 90.56 83 TYR A O 1
ATOM 728 N N . CYS A 1 84 ? -12.569 1.967 10.978 1.00 92.44 84 CYS A N 1
ATOM 729 C CA . CYS A 1 84 ? -11.420 2.003 10.070 1.00 92.44 84 CYS A CA 1
ATOM 730 C C . CYS A 1 84 ? -10.522 3.201 10.338 1.00 92.44 84 CYS A C 1
ATOM 732 O O . CYS A 1 84 ? -10.991 4.209 10.850 1.00 92.44 84 CYS A O 1
ATOM 734 N N . ILE A 1 85 ? -9.244 3.090 9.966 1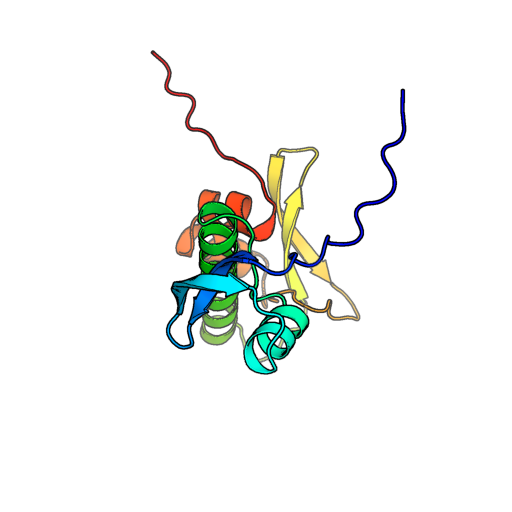.00 94.06 85 ILE A N 1
ATOM 735 C CA . ILE A 1 85 ? -8.295 4.203 10.063 1.00 94.06 85 ILE A CA 1
ATOM 736 C C . ILE A 1 85 ? -8.746 5.326 9.124 1.00 94.06 85 ILE A C 1
ATOM 738 O O . ILE A 1 85 ? -8.971 5.092 7.935 1.00 94.06 85 ILE A O 1
ATOM 742 N N . LEU A 1 86 ? -8.822 6.533 9.672 1.00 93.50 86 LEU A N 1
ATOM 743 C CA . LEU A 1 86 ? -9.075 7.788 8.979 1.00 93.50 86 LEU A CA 1
ATOM 744 C C . LEU A 1 86 ? -7.854 8.696 9.158 1.00 93.50 86 LEU A C 1
ATOM 746 O O . LEU A 1 86 ? -7.230 8.694 10.217 1.00 93.50 86 LEU A O 1
ATOM 750 N N . TYR A 1 87 ? -7.526 9.478 8.136 1.00 93.00 87 TYR A N 1
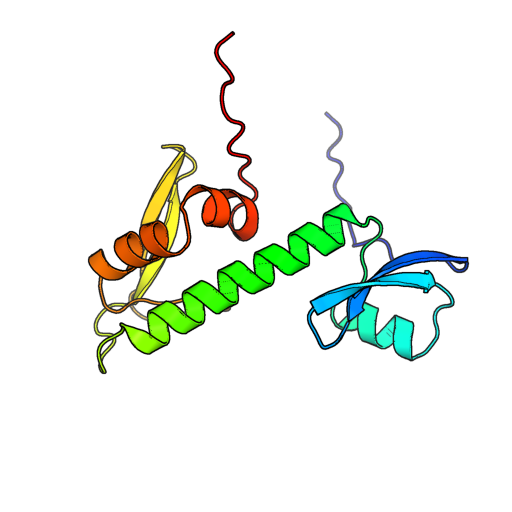ATOM 751 C CA . TYR A 1 87 ? -6.636 10.623 8.287 1.00 93.00 87 TYR A CA 1
ATOM 752 C C . TYR A 1 87 ? -7.478 11.897 8.306 1.00 93.00 87 TYR A C 1
ATOM 754 O O . TYR A 1 87 ? -8.203 12.170 7.349 1.00 93.00 87 TYR A O 1
ATOM 762 N N . ASP A 1 88 ? -7.406 12.633 9.411 1.00 91.19 88 ASP A N 1
ATOM 763 C CA . ASP A 1 88 ? -8.005 13.952 9.562 1.00 91.19 88 ASP A CA 1
ATOM 764 C C . ASP A 1 88 ? -7.031 14.996 8.995 1.00 91.19 88 ASP A C 1
ATOM 766 O O . ASP A 1 88 ? -5.981 15.269 9.581 1.00 91.19 88 ASP A O 1
ATOM 770 N N . GLU A 1 89 ? -7.369 15.555 7.830 1.00 87.88 89 GLU A N 1
ATOM 771 C CA . GLU A 1 89 ? -6.571 16.594 7.170 1.00 87.88 89 GLU A CA 1
ATOM 772 C C . GLU A 1 89 ? -6.589 17.932 7.931 1.00 87.88 89 GLU A C 1
ATOM 774 O O . GLU A 1 89 ? -5.615 18.682 7.848 1.00 87.88 89 GLU A O 1
ATOM 779 N N . ASP A 1 90 ? -7.655 18.234 8.684 1.00 87.44 90 ASP A N 1
ATOM 780 C CA . ASP A 1 90 ? -7.801 19.498 9.415 1.00 87.44 90 ASP A CA 1
ATOM 781 C C . ASP A 1 90 ? -6.904 19.518 10.661 1.00 87.44 90 ASP A C 1
ATOM 783 O O . ASP A 1 90 ? -6.268 20.531 10.964 1.00 87.44 90 ASP A O 1
ATOM 787 N N . ASN A 1 91 ? -6.829 18.388 11.370 1.00 86.88 91 ASN A N 1
ATOM 788 C CA . ASN A 1 91 ? -6.017 18.236 12.583 1.00 86.88 91 ASN A CA 1
ATOM 789 C C . ASN A 1 91 ? -4.654 17.563 12.333 1.00 86.88 91 ASN A C 1
ATOM 791 O O . ASN A 1 91 ? -3.818 17.515 13.236 1.00 86.88 91 ASN A O 1
ATOM 795 N N . VAL A 1 92 ? -4.400 17.088 11.107 1.00 85.38 92 VAL A N 1
ATOM 796 C CA . VAL A 1 92 ? -3.165 16.398 10.691 1.00 85.38 92 VAL A CA 1
ATOM 797 C C . VAL A 1 92 ? -2.879 15.186 11.594 1.00 85.38 92 VAL A C 1
ATOM 799 O O . VAL A 1 92 ? -1.762 14.970 12.076 1.00 85.38 92 VAL A O 1
ATOM 802 N N . GLU A 1 93 ? -3.899 14.361 11.834 1.00 90.75 93 GLU A N 1
ATOM 803 C CA . GLU A 1 93 ? -3.805 13.204 12.727 1.00 90.75 93 GLU A CA 1
ATOM 804 C C . GLU A 1 93 ? -4.519 11.957 12.199 1.00 90.75 93 GLU A C 1
ATOM 806 O O . GLU A 1 93 ? -5.377 12.022 11.323 1.00 90.75 93 GLU A O 1
ATOM 811 N N . LEU A 1 94 ? -4.117 10.789 12.710 1.00 93.12 94 LEU A N 1
ATOM 812 C CA . LEU A 1 94 ? -4.832 9.543 12.447 1.00 93.12 94 LEU A CA 1
ATOM 813 C C . LEU A 1 94 ? -5.923 9.366 13.502 1.00 93.12 94 LEU A C 1
ATOM 815 O O . LEU A 1 94 ? -5.621 9.367 14.697 1.00 93.12 94 LEU A O 1
ATOM 819 N N . ASP A 1 95 ? -7.147 9.141 13.045 1.00 93.31 95 ASP A N 1
ATOM 820 C CA . ASP A 1 95 ? -8.311 8.836 13.874 1.00 93.31 95 ASP A CA 1
ATOM 821 C C . ASP A 1 95 ? -9.043 7.600 13.312 1.00 93.31 95 ASP A C 1
ATOM 823 O O . ASP A 1 95 ? -8.491 6.825 12.519 1.00 93.31 95 ASP A O 1
ATOM 827 N N . TYR A 1 96 ? -10.285 7.383 13.732 1.00 92.12 96 TYR A N 1
ATOM 828 C CA . TYR A 1 96 ? -11.160 6.347 13.207 1.00 92.12 96 TYR A CA 1
ATOM 829 C C . TYR A 1 96 ? -12.437 6.936 12.609 1.00 92.12 96 TYR A C 1
ATOM 831 O O . TYR A 1 96 ? -12.997 7.901 13.121 1.00 92.12 96 TYR A O 1
ATOM 839 N N . ASP A 1 97 ? -12.946 6.277 11.574 1.00 89.19 97 ASP A N 1
ATOM 840 C CA . ASP A 1 97 ? -14.325 6.450 11.117 1.00 89.19 97 ASP A CA 1
ATOM 841 C C . ASP A 1 97 ? -15.163 5.220 11.505 1.00 89.19 97 ASP A C 1
ATOM 843 O O . ASP A 1 97 ? -14.624 4.130 11.738 1.00 89.19 97 ASP A O 1
ATOM 847 N N . VAL A 1 98 ? -16.482 5.396 11.601 1.00 87.25 98 VAL A N 1
ATOM 848 C CA . VAL A 1 98 ? -17.448 4.341 11.922 1.00 87.25 98 VAL A CA 1
ATOM 849 C C . VAL A 1 98 ? -18.432 4.192 10.778 1.00 87.25 98 VAL A C 1
ATOM 851 O O . VAL A 1 98 ? -19.270 5.062 10.535 1.00 87.25 98 VAL A O 1
ATOM 854 N N . TRP A 1 99 ? -18.407 3.033 10.124 1.00 75.50 99 TRP A N 1
ATOM 855 C CA . TRP A 1 99 ? -19.342 2.750 9.047 1.00 75.50 99 TRP A CA 1
ATOM 856 C C . TRP A 1 99 ? -20.531 1.907 9.474 1.00 75.50 99 TRP A C 1
ATOM 858 O O . TRP A 1 99 ? -20.418 0.714 9.776 1.00 75.50 99 TRP A O 1
ATOM 868 N N . THR A 1 100 ? -21.705 2.530 9.391 1.00 68.00 100 THR A N 1
ATOM 869 C CA . THR A 1 100 ? -22.996 1.871 9.571 1.00 68.00 100 THR A CA 1
ATOM 870 C C . THR A 1 100 ? -23.615 1.565 8.202 1.00 68.00 100 THR A C 1
ATOM 872 O O . THR A 1 100 ? -23.808 2.443 7.366 1.00 68.00 100 THR A O 1
ATOM 875 N N . GLY A 1 101 ? -23.907 0.287 7.938 1.00 67.88 101 GLY A N 1
ATOM 876 C CA . GLY A 1 101 ? -24.694 -0.129 6.766 1.00 67.88 101 GLY A CA 1
ATOM 877 C C . GLY A 1 101 ? -23.941 -0.370 5.447 1.00 67.88 101 GLY A C 1
ATOM 878 O O . GLY A 1 101 ? -24.598 -0.587 4.430 1.00 67.88 101 GLY A O 1
ATOM 879 N N . GLY A 1 102 ? -22.602 -0.393 5.429 1.00 71.31 102 GLY A N 1
ATOM 880 C CA . GLY A 1 102 ? -21.829 -0.688 4.214 1.00 71.31 102 GLY A CA 1
ATOM 881 C C . GLY A 1 102 ? -20.360 -1.039 4.464 1.00 71.31 102 GLY A C 1
ATOM 882 O O . GLY A 1 102 ? -19.859 -0.908 5.575 1.00 71.31 102 GLY A O 1
ATOM 883 N N . LYS A 1 103 ? -19.672 -1.502 3.413 1.00 69.94 103 LYS A N 1
ATOM 884 C CA . LYS A 1 103 ? -18.213 -1.698 3.385 1.00 69.94 103 LYS A CA 1
ATOM 885 C C . LYS A 1 103 ? -17.633 -0.897 2.221 1.00 69.94 103 LYS A C 1
ATOM 887 O O . LYS A 1 103 ? -18.084 -1.105 1.094 1.00 69.94 103 LYS A O 1
ATOM 892 N N . ALA A 1 104 ? -16.623 -0.055 2.445 1.00 78.31 104 ALA A N 1
ATOM 893 C CA . ALA A 1 104 ? -15.797 0.398 1.323 1.00 78.31 104 ALA A CA 1
ATOM 894 C C . ALA A 1 104 ? -15.041 -0.757 0.704 1.00 78.31 104 ALA A C 1
ATOM 896 O O . ALA A 1 104 ? -14.545 -1.660 1.381 1.00 78.31 104 ALA A O 1
ATOM 897 N N . GLN A 1 105 ? -14.815 -0.607 -0.592 1.00 79.81 105 GLN A N 1
ATOM 898 C CA . GLN A 1 105 ? -13.739 -1.294 -1.266 1.00 79.81 105 GLN A CA 1
ATOM 899 C C . GLN A 1 105 ? -12.376 -0.828 -0.727 1.00 79.81 105 GLN A C 1
ATOM 901 O O . GLN A 1 105 ? -12.067 0.358 -0.758 1.00 79.81 105 GLN A O 1
ATOM 906 N N . GLY A 1 106 ? -11.547 -1.778 -0.286 1.00 81.44 106 GLY A N 1
ATOM 907 C CA . GLY A 1 106 ? -10.153 -1.532 0.108 1.00 81.44 106 GLY A CA 1
ATOM 908 C C . GLY A 1 106 ? -9.938 -1.136 1.571 1.00 81.44 106 GLY A C 1
ATOM 909 O O . GLY A 1 106 ? -8.793 -1.063 2.003 1.00 81.44 106 GLY A O 1
ATOM 910 N N . THR A 1 107 ? -11.001 -0.933 2.352 1.00 87.88 107 THR A N 1
ATOM 911 C CA . THR A 1 107 ? -10.874 -0.557 3.766 1.00 87.88 107 THR A CA 1
ATOM 912 C C . THR A 1 107 ? -10.718 -1.781 4.661 1.00 87.88 107 THR A C 1
ATOM 914 O O . THR A 1 107 ? -11.559 -2.684 4.664 1.00 87.88 107 THR A O 1
ATOM 917 N N . VAL A 1 108 ? -9.656 -1.783 5.467 1.00 91.25 108 VAL A N 1
ATOM 918 C CA . VAL A 1 108 ? -9.508 -2.714 6.589 1.00 91.25 108 VAL A CA 1
ATOM 919 C C . VAL A 1 108 ? -10.442 -2.269 7.711 1.00 91.25 108 VAL A C 1
ATOM 921 O O . VAL A 1 108 ? -10.394 -1.117 8.140 1.00 91.25 108 VAL A O 1
ATOM 924 N N . VAL A 1 109 ? -11.301 -3.186 8.159 1.00 91.38 109 VAL A N 1
ATOM 925 C CA . VAL A 1 109 ? -12.282 -2.932 9.220 1.00 91.38 109 VAL A CA 1
ATOM 926 C C . VAL A 1 109 ? -11.876 -3.615 10.519 1.00 91.38 109 VAL A C 1
ATOM 928 O O . VAL A 1 109 ? -11.415 -4.759 10.518 1.00 91.38 109 VAL A O 1
ATOM 931 N N . PHE A 1 110 ? -12.100 -2.923 11.626 1.00 91.81 110 PHE A N 1
ATOM 932 C CA . PHE A 1 110 ? -11.833 -3.362 12.986 1.00 91.81 110 PHE A CA 1
ATOM 933 C C . PHE A 1 110 ? -13.140 -3.459 13.772 1.00 91.81 110 PHE A C 1
ATOM 935 O O . PHE A 1 110 ? -14.078 -2.706 13.515 1.00 91.81 110 PHE A O 1
ATOM 942 N N . THR A 1 111 ? -13.201 -4.373 14.744 1.00 91.75 111 THR A N 1
ATOM 943 C CA . THR A 1 111 ? -14.393 -4.565 15.595 1.00 91.75 111 THR A CA 1
ATOM 944 C C . THR A 1 111 ? -14.528 -3.531 16.712 1.00 91.75 111 THR A C 1
ATOM 946 O O . THR A 1 111 ? -15.542 -3.516 17.401 1.00 91.75 111 THR A O 1
ATOM 949 N N . SER A 1 112 ? -13.513 -2.694 16.946 1.00 91.62 112 SER A N 1
ATOM 950 C CA . SER A 1 112 ? -13.571 -1.634 17.954 1.00 91.62 112 SER A CA 1
ATOM 951 C C . SER A 1 112 ? -12.654 -0.462 17.611 1.00 91.62 112 SER A C 1
ATOM 953 O O . SER A 1 112 ? -11.631 -0.633 16.948 1.00 91.62 112 SER A O 1
ATOM 955 N N . LYS A 1 113 ? -12.982 0.718 18.152 1.00 93.00 113 LYS A N 1
ATOM 956 C CA . LYS A 1 113 ? -12.105 1.898 18.159 1.00 93.00 113 LYS A CA 1
ATOM 957 C C . LYS A 1 113 ? -10.706 1.575 18.697 1.00 93.00 113 LYS A C 1
ATOM 959 O O . LYS A 1 113 ? -9.720 2.026 18.132 1.00 93.00 113 LYS A O 1
ATOM 964 N N . GLN A 1 114 ? -10.619 0.805 19.786 1.00 94.75 114 GLN A N 1
ATOM 965 C CA . GLN A 1 114 ? -9.337 0.489 20.424 1.00 94.75 114 GLN A CA 1
ATOM 966 C C . GLN A 1 114 ? -8.400 -0.244 19.458 1.00 94.75 114 GLN A C 1
ATOM 968 O O . GLN A 1 114 ? -7.243 0.135 19.331 1.00 94.75 114 GLN A O 1
ATOM 973 N N . LEU A 1 115 ? -8.926 -1.212 18.701 1.00 95.00 115 LEU A N 1
ATOM 974 C CA . LEU A 1 115 ? -8.135 -1.961 17.726 1.00 95.00 115 LEU A CA 1
ATOM 975 C C . LEU A 1 115 ? -7.594 -1.093 16.585 1.00 95.00 115 LEU A C 1
ATOM 977 O O . LEU A 1 115 ? -6.553 -1.429 16.029 1.00 95.00 115 LEU A O 1
ATOM 981 N N . VAL A 1 116 ? -8.262 0.014 16.242 1.00 95.62 116 VAL A N 1
ATOM 982 C CA . VAL A 1 116 ? -7.731 0.974 15.262 1.00 95.62 116 VAL A CA 1
ATOM 983 C C . VAL A 1 116 ? -6.434 1.593 15.783 1.00 95.62 116 VAL A C 1
ATOM 985 O O . VAL A 1 116 ? -5.423 1.575 15.085 1.00 95.62 116 VAL A O 1
ATOM 988 N N . PHE A 1 117 ? -6.440 2.097 17.020 1.00 97.25 117 PHE A N 1
ATOM 989 C CA . PHE A 1 117 ? -5.253 2.708 17.622 1.00 97.25 117 PHE A CA 1
ATOM 990 C C . PHE A 1 117 ? -4.149 1.688 17.894 1.00 97.25 117 PHE A C 1
ATOM 992 O O . PHE A 1 117 ? -2.990 1.971 17.596 1.00 97.25 117 PHE A O 1
ATOM 999 N N . ASP A 1 118 ? -4.500 0.489 18.361 1.00 97.56 118 ASP A N 1
ATOM 1000 C CA . ASP A 1 118 ? -3.520 -0.575 18.584 1.00 97.56 118 ASP A CA 1
ATOM 1001 C C . ASP A 1 118 ? -2.849 -1.000 17.262 1.00 97.56 118 ASP A C 1
ATOM 1003 O O . ASP A 1 118 ? -1.641 -1.238 17.219 1.00 97.56 118 ASP A O 1
ATOM 1007 N N . ALA A 1 119 ? -3.602 -1.048 16.156 1.00 97.50 119 ALA A N 1
ATOM 1008 C CA . ALA A 1 119 ? -3.051 -1.322 14.830 1.00 97.50 119 ALA A CA 1
ATOM 1009 C C . ALA A 1 119 ? -2.129 -0.191 14.341 1.00 97.50 119 ALA A C 1
ATOM 1011 O O . ALA A 1 119 ? -1.072 -0.470 13.770 1.00 97.50 119 ALA A O 1
ATOM 1012 N N . ILE A 1 120 ? -2.501 1.075 14.580 1.00 97.69 120 ILE A N 1
ATOM 1013 C CA . ILE A 1 120 ? -1.664 2.241 14.258 1.00 97.69 120 ILE A CA 1
ATOM 1014 C C . ILE A 1 120 ? -0.331 2.173 15.010 1.00 97.69 120 ILE A C 1
ATOM 1016 O O . ILE A 1 120 ? 0.723 2.375 14.404 1.00 97.69 120 ILE A O 1
ATOM 1020 N N . GLU A 1 121 ? -0.364 1.861 16.305 1.00 97.69 121 GLU A N 1
ATOM 1021 C CA . GLU A 1 121 ? 0.835 1.718 17.132 1.00 97.69 121 GLU A CA 1
ATOM 1022 C C . GLU A 1 121 ? 1.702 0.541 16.665 1.00 97.69 121 GLU A C 1
ATOM 1024 O O . GLU A 1 121 ? 2.904 0.705 16.450 1.00 97.69 121 GLU A O 1
ATOM 1029 N N . ALA A 1 122 ? 1.097 -0.628 16.439 1.00 97.75 122 ALA A N 1
ATOM 1030 C CA . ALA A 1 122 ? 1.816 -1.844 16.066 1.00 97.75 122 ALA A CA 1
ATOM 1031 C C . ALA A 1 122 ? 2.518 -1.745 14.700 1.00 97.75 122 ALA A C 1
AT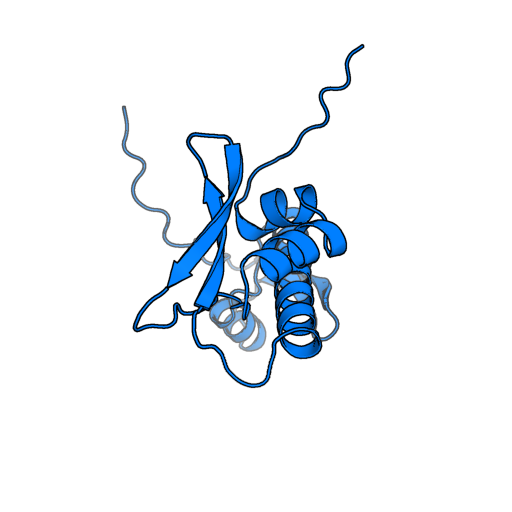OM 1033 O O . ALA A 1 122 ? 3.599 -2.306 14.511 1.00 97.75 122 ALA A O 1
ATOM 1034 N N . ILE A 1 123 ? 1.904 -1.059 13.734 1.00 97.38 123 ILE A N 1
ATOM 1035 C CA . ILE A 1 123 ? 2.413 -0.955 12.356 1.00 97.38 123 ILE A CA 1
ATOM 1036 C C . ILE A 1 123 ? 3.285 0.291 12.168 1.00 97.38 123 ILE A C 1
ATOM 1038 O O . ILE A 1 123 ? 4.211 0.282 11.347 1.00 97.38 123 ILE A O 1
ATOM 1042 N N . GLY A 1 124 ? 3.019 1.334 12.954 1.00 96.94 124 GLY A N 1
ATOM 1043 C CA . GLY A 1 124 ? 3.723 2.607 12.956 1.00 96.94 124 GLY A CA 1
ATOM 1044 C C . GLY A 1 124 ? 2.929 3.704 12.248 1.00 96.94 124 GLY A C 1
ATOM 1045 O O . GLY A 1 124 ? 2.702 3.642 11.035 1.00 96.94 124 GLY A O 1
ATOM 1046 N N . LYS A 1 125 ? 2.583 4.750 13.009 1.00 95.56 125 LYS A N 1
ATOM 1047 C CA . LYS A 1 125 ? 1.868 5.951 12.544 1.00 95.56 125 LYS A CA 1
ATOM 1048 C C . LYS A 1 125 ? 2.479 6.542 11.271 1.00 95.56 125 LYS A C 1
ATOM 1050 O O . LYS A 1 125 ? 1.769 6.715 10.284 1.00 95.56 125 LYS A O 1
ATOM 1055 N N . ASP A 1 126 ? 3.788 6.773 11.262 1.00 95.06 126 ASP A N 1
ATOM 1056 C CA . ASP A 1 126 ? 4.466 7.440 10.142 1.00 95.06 126 ASP A CA 1
ATOM 1057 C C . ASP A 1 126 ? 4.422 6.604 8.858 1.00 95.06 126 ASP A C 1
ATOM 1059 O O . ASP A 1 126 ? 4.295 7.135 7.757 1.00 95.06 126 ASP A O 1
ATOM 1063 N N . ARG A 1 127 ? 4.470 5.269 8.979 1.00 96.25 127 ARG A N 1
ATOM 1064 C CA . ARG A 1 127 ? 4.339 4.364 7.826 1.00 96.25 127 ARG A CA 1
ATOM 1065 C C . ARG A 1 127 ? 2.928 4.414 7.252 1.00 96.25 127 ARG A C 1
ATOM 1067 O O . ARG A 1 127 ? 2.775 4.426 6.033 1.00 96.25 127 ARG A O 1
ATOM 1074 N N . ILE A 1 128 ? 1.914 4.435 8.113 1.00 96.56 128 ILE A N 1
ATOM 1075 C CA . ILE A 1 128 ? 0.512 4.521 7.697 1.00 96.56 128 ILE A CA 1
ATOM 1076 C C . ILE A 1 128 ? 0.246 5.855 6.997 1.00 96.56 128 ILE A C 1
ATOM 1078 O O . ILE A 1 128 ? -0.265 5.850 5.877 1.00 96.56 128 ILE A O 1
ATOM 1082 N N . LEU A 1 129 ? 0.659 6.970 7.604 1.00 94.62 129 LEU A N 1
ATOM 1083 C CA . LEU A 1 129 ? 0.550 8.308 7.017 1.00 94.62 129 LEU A CA 1
ATOM 1084 C C . LEU A 1 129 ? 1.231 8.376 5.649 1.00 94.62 129 LEU A C 1
ATOM 1086 O O . LEU A 1 129 ? 0.588 8.694 4.648 1.00 94.62 129 LEU A O 1
ATOM 1090 N N . LYS A 1 130 ? 2.498 7.961 5.579 1.00 95.50 130 LYS A N 1
ATOM 1091 C CA . LYS A 1 130 ? 3.277 8.013 4.343 1.00 95.50 130 LYS A CA 1
ATOM 1092 C C . LYS A 1 130 ? 2.688 7.153 3.234 1.00 95.50 130 LYS A C 1
ATOM 1094 O O . LYS A 1 130 ? 2.578 7.607 2.104 1.00 95.50 130 LYS A O 1
ATOM 1099 N N . TYR A 1 131 ? 2.346 5.898 3.516 1.00 96.31 131 TYR A N 1
ATOM 1100 C CA . TYR A 1 131 ? 2.042 4.947 2.446 1.00 96.31 131 TYR A CA 1
ATOM 1101 C C . TYR A 1 131 ? 0.554 4.801 2.121 1.00 96.31 131 TYR A C 1
ATOM 1103 O O . TYR A 1 131 ? 0.229 4.400 1.001 1.00 96.31 131 TYR A O 1
ATOM 1111 N N . LEU A 1 132 ? -0.354 5.109 3.052 1.00 94.81 132 LEU A N 1
ATOM 1112 C CA . LEU A 1 132 ? -1.796 5.065 2.782 1.00 94.81 132 LEU A CA 1
ATOM 1113 C C . LEU A 1 132 ? -2.370 6.436 2.435 1.00 94.81 132 LEU A C 1
ATOM 1115 O O . LEU A 1 132 ? -3.254 6.496 1.581 1.00 94.81 132 LEU A O 1
ATOM 1119 N N . PHE A 1 133 ? -1.840 7.500 3.040 1.00 93.44 133 PHE A N 1
ATOM 1120 C CA . PHE A 1 133 ? -2.370 8.859 2.906 1.00 93.44 133 PHE A CA 1
ATOM 1121 C C . PHE A 1 133 ? -1.430 9.825 2.170 1.00 93.44 133 PHE A C 1
ATOM 1123 O O . PHE A 1 133 ? -1.807 10.970 1.961 1.00 93.44 133 PHE A O 1
ATOM 1130 N N . ASP A 1 134 ? -0.251 9.366 1.727 1.00 93.19 134 ASP A N 1
ATOM 1131 C CA . ASP A 1 134 ? 0.750 10.186 1.018 1.00 93.19 134 ASP A CA 1
ATOM 1132 C C . ASP A 1 134 ? 1.199 11.422 1.826 1.00 93.19 134 ASP A C 1
ATOM 1134 O O . ASP A 1 134 ? 1.503 12.479 1.279 1.00 93.19 134 ASP A O 1
ATOM 1138 N N . VAL A 1 135 ? 1.231 11.284 3.158 1.00 91.69 135 VAL A N 1
ATOM 1139 C CA . VAL A 1 135 ? 1.648 12.337 4.093 1.00 91.69 135 VAL A CA 1
ATOM 1140 C C . VAL A 1 135 ? 3.087 12.077 4.525 1.00 91.69 135 VAL A C 1
ATOM 1142 O O . VAL A 1 135 ? 3.371 11.116 5.243 1.00 91.69 135 VAL A O 1
ATOM 1145 N N . ASP A 1 136 ? 4.010 12.932 4.090 1.00 83.25 136 ASP A N 1
ATOM 1146 C CA . ASP A 1 136 ? 5.407 12.865 4.515 1.00 83.25 136 ASP A CA 1
ATOM 1147 C C . ASP A 1 136 ? 5.568 13.451 5.928 1.00 83.25 136 ASP A C 1
ATOM 1149 O O . ASP A 1 136 ? 5.368 14.640 6.164 1.00 83.25 136 ASP A O 1
ATOM 1153 N N . CYS A 1 137 ? 5.966 12.603 6.875 1.00 69.44 137 CYS A N 1
ATOM 1154 C CA . CYS A 1 137 ? 6.431 13.013 8.196 1.00 69.44 137 CYS A CA 1
ATOM 1155 C C . CYS A 1 137 ? 7.946 13.251 8.106 1.00 69.44 137 CYS A C 1
ATOM 1157 O O . CYS A 1 137 ? 8.731 12.354 8.410 1.00 69.44 137 CYS A O 1
ATOM 1159 N N . GLU A 1 138 ? 8.383 14.398 7.582 1.00 62.53 138 GLU A N 1
ATOM 1160 C CA . GLU A 1 138 ? 9.790 14.784 7.738 1.00 62.53 138 GLU A CA 1
ATOM 1161 C C . GLU A 1 138 ? 10.047 15.044 9.229 1.00 62.53 138 GLU A C 1
ATOM 1163 O O . GLU A 1 138 ? 9.319 15.804 9.868 1.00 62.53 138 GLU A O 1
ATOM 1168 N N . GLU A 1 139 ? 11.055 14.377 9.800 1.00 51.94 139 GLU A N 1
ATOM 1169 C CA . GLU A 1 139 ? 11.586 14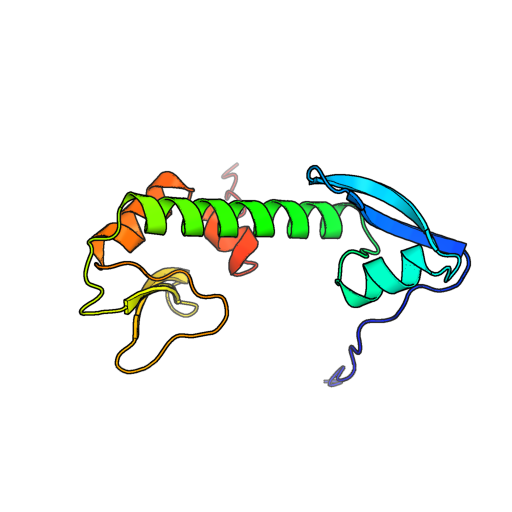.766 11.104 1.00 51.94 139 GLU A CA 1
ATOM 1170 C C . GLU A 1 139 ? 12.053 16.219 10.972 1.00 51.94 139 GLU A C 1
ATOM 1172 O O . GLU A 1 139 ? 12.966 16.502 10.193 1.00 51.94 139 GLU A O 1
ATOM 1177 N N . GLU A 1 140 ? 11.443 17.146 11.715 1.00 46.19 140 GLU A N 1
ATOM 1178 C CA . GLU A 1 140 ? 12.076 18.432 11.989 1.00 46.19 140 GLU A CA 1
ATOM 1179 C C . GLU A 1 140 ? 13.398 18.129 12.705 1.00 46.19 140 GLU A C 1
ATOM 1181 O O . GLU A 1 140 ? 13.458 17.969 13.927 1.00 46.19 140 GLU A O 1
ATOM 1186 N N . THR A 1 141 ? 14.478 17.994 11.937 1.00 43.81 141 THR A N 1
ATOM 1187 C CA . THR A 1 141 ? 15.831 18.040 12.470 1.00 43.81 141 THR A CA 1
ATOM 1188 C C . THR A 1 141 ? 16.034 19.462 12.969 1.00 43.81 141 THR A C 1
ATOM 1190 O O . THR A 1 141 ? 16.391 20.360 12.207 1.00 43.81 141 THR A O 1
ATOM 1193 N N . ASN A 1 142 ? 15.709 19.677 14.242 1.00 44.91 142 ASN A N 1
ATOM 1194 C CA . ASN A 1 142 ? 16.084 20.871 14.978 1.00 44.91 142 ASN A CA 1
ATOM 1195 C C . ASN A 1 142 ? 17.616 20.873 15.114 1.00 44.91 142 ASN A C 1
ATOM 1197 O O . ASN A 1 142 ? 18.149 20.223 16.016 1.00 44.91 142 ASN A O 1
ATOM 1201 N N . ASP A 1 143 ? 18.293 21.555 14.187 1.00 42.03 143 ASP A N 1
ATOM 1202 C CA . ASP A 1 143 ? 19.677 22.032 14.338 1.00 42.03 143 ASP A CA 1
ATOM 1203 C C . ASP A 1 143 ? 19.729 23.286 15.232 1.00 42.03 143 ASP A C 1
ATOM 1205 O O . ASP A 1 143 ? 18.865 24.183 15.068 1.00 42.03 143 ASP A O 1
#

Foldseek 3Di:
DDDPPDCPPDDDDQQQWKWFQDPVGDIDIDGDHPDPVNVVCVVVVGIGNDPVVSVLVSLLVVLLVLLLVLQVVPADPDQPWWKFWDQDPVVRAIAIDIDDPDDDDSTRTHSDRVSRVVSCVVSDVQSCCCRVVVHHPDPPPPD

Radius of gyration: 18.71 Å; chains: 1; bounding box: 44×43×47 Å